Protein AF-A0A2H0A0N5-F1 (afdb_monomer_lite)

Secondary structure (DSSP, 8-state):
-HHHHHHHTHHHHHHHHHHHHHHHHHHHTT------GGGGSPTT-HHHHHHHHHHHHHS-S---------SSTTGGGSHHHHHHHHHHHHHHTSGGGTTS-------HHHHHHHHHHHHTTT-GGG-S--S-HHHHHHHHHTT----TT---

Sequence (152 aa):
MFTKGAIVHYKKIVFFSVIFMILAFAGLLQLKVDTAYVSYFKKGSDVRQSVNIIGEKFGGGWGFDIILDSGHPDGVKSPEFLKFIESFRGWLTAPENADLKIGRTDAFSNIIKTMHMAMNNDDCKCYAIPDSPTDIVDYLEIYGGEDADSDG

pLDDT: mean 86.1, std 12.37, range [51.0, 97.19]

Structure (mmCIF, N/CA/C/O backbone):
data_AF-A0A2H0A0N5-F1
#
_entry.id   AF-A0A2H0A0N5-F1
#
loop_
_atom_site.group_PDB
_atom_site.id
_atom_site.type_symbol
_atom_site.label_atom_id
_atom_site.label_alt_id
_atom_site.label_comp_id
_atom_site.label_asym_id
_atom_site.label_entity_id
_atom_site.label_seq_id
_atom_site.pdbx_PDB_ins_code
_atom_site.Cartn_x
_atom_site.Cartn_y
_atom_site.Cartn_z
_atom_site.occupancy
_atom_site.B_iso_or_equiv
_atom_site.auth_seq_id
_atom_site.auth_comp_id
_atom_site.auth_asym_id
_atom_site.auth_atom_id
_atom_site.pdbx_PDB_model_num
ATOM 1 N N . MET A 1 1 ? -45.566 -15.541 51.375 1.00 51.00 1 MET A N 1
ATOM 2 C CA . MET A 1 1 ? -45.724 -14.175 51.934 1.00 51.00 1 MET A CA 1
ATOM 3 C C . MET A 1 1 ? -45.519 -13.076 50.880 1.00 51.00 1 MET A C 1
ATOM 5 O O . MET A 1 1 ? -46.281 -12.121 50.890 1.00 51.00 1 MET A O 1
ATOM 9 N N . PHE A 1 2 ? -44.608 -13.238 49.907 1.00 55.03 2 PHE A N 1
ATOM 10 C CA . PHE A 1 2 ? -44.393 -12.288 48.793 1.00 55.03 2 PHE A CA 1
ATOM 11 C C . PHE A 1 2 ? -45.576 -12.115 47.815 1.00 55.03 2 PHE A C 1
ATOM 13 O O . PHE A 1 2 ? -45.740 -11.056 47.218 1.00 55.03 2 PHE A O 1
ATOM 20 N N . THR A 1 3 ? -46.446 -13.118 47.684 1.00 57.00 3 THR A N 1
ATOM 21 C CA . THR A 1 3 ? -47.551 -13.123 46.709 1.00 57.00 3 THR A CA 1
ATOM 22 C C . THR A 1 3 ? -48.707 -12.179 47.054 1.00 57.00 3 THR A C 1
ATOM 24 O O . THR A 1 3 ? -49.320 -11.622 46.149 1.00 57.00 3 THR A O 1
ATOM 27 N N . LYS A 1 4 ? -48.990 -11.925 48.342 1.00 54.50 4 LYS A N 1
ATOM 28 C CA . LYS A 1 4 ? -50.080 -11.012 48.748 1.00 54.50 4 LYS A CA 1
ATOM 29 C C . LYS A 1 4 ? -49.726 -9.527 48.562 1.00 54.50 4 LYS A C 1
ATOM 31 O O . LYS A 1 4 ? -50.613 -8.739 48.256 1.00 54.50 4 LYS A O 1
ATOM 36 N N . GLY A 1 5 ? -48.448 -9.149 48.680 1.00 57.53 5 GLY A N 1
ATOM 37 C CA . GLY A 1 5 ? -47.988 -7.769 48.451 1.00 57.53 5 GLY A CA 1
ATOM 38 C C . GLY A 1 5 ? -47.992 -7.356 46.974 1.00 57.53 5 GLY A C 1
ATOM 39 O O . GLY A 1 5 ? -48.244 -6.195 46.655 1.00 57.53 5 GLY A O 1
ATOM 40 N N . ALA A 1 6 ? -47.796 -8.316 46.065 1.00 53.41 6 ALA A N 1
ATOM 41 C CA . ALA A 1 6 ? -47.783 -8.066 44.625 1.00 53.41 6 ALA A CA 1
ATOM 42 C C . ALA A 1 6 ? -49.161 -7.664 44.059 1.00 53.41 6 ALA A C 1
ATOM 44 O O . ALA A 1 6 ? -49.244 -6.872 43.123 1.00 53.41 6 ALA A O 1
ATOM 45 N N . ILE A 1 7 ? -50.247 -8.159 44.659 1.00 60.50 7 ILE A N 1
ATOM 46 C CA . ILE A 1 7 ? -51.620 -7.939 44.177 1.00 60.50 7 ILE A CA 1
ATOM 47 C C . ILE A 1 7 ? -52.143 -6.541 44.559 1.00 60.50 7 ILE A C 1
ATOM 49 O O . ILE A 1 7 ? -52.916 -5.950 43.811 1.00 60.50 7 ILE A O 1
ATOM 53 N N . VAL A 1 8 ? -51.678 -5.953 45.669 1.00 62.91 8 VAL A N 1
ATOM 54 C CA . VAL A 1 8 ? -52.130 -4.621 46.135 1.00 62.91 8 VAL A CA 1
ATOM 55 C C . VAL A 1 8 ? -51.491 -3.474 45.335 1.00 62.91 8 VAL A C 1
ATOM 57 O O . VAL A 1 8 ? -52.097 -2.419 45.146 1.00 62.91 8 VAL A O 1
ATOM 60 N N . HIS A 1 9 ? -50.279 -3.673 44.811 1.00 69.88 9 HIS A N 1
ATOM 61 C CA . HIS A 1 9 ? -49.532 -2.662 44.052 1.00 69.88 9 HIS A CA 1
ATOM 62 C C . HIS A 1 9 ? -49.175 -3.108 42.628 1.00 69.88 9 HIS A C 1
ATOM 64 O O . HIS A 1 9 ? -48.190 -2.633 42.062 1.00 69.88 9 HIS A O 1
ATOM 70 N N 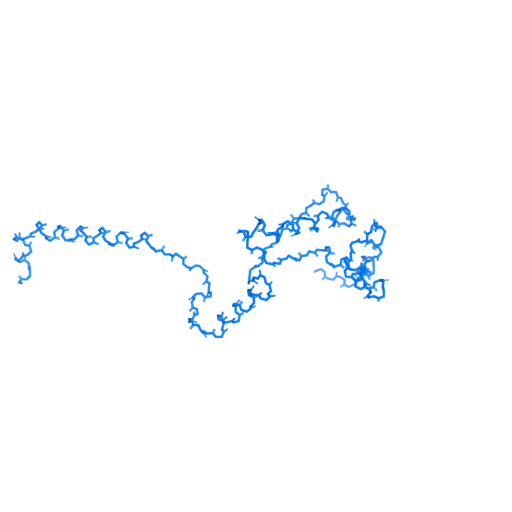. TYR A 1 10 ? -50.000 -3.967 42.020 1.00 78.62 10 TYR A N 1
ATOM 71 C CA . TYR A 1 10 ? -49.756 -4.530 40.687 1.00 78.62 10 TYR A CA 1
ATOM 72 C C . TYR A 1 10 ? -49.453 -3.458 39.624 1.00 78.62 10 TYR A C 1
ATOM 74 O O . TYR A 1 10 ? -48.537 -3.634 38.830 1.00 78.62 10 TYR A O 1
ATOM 82 N N . LYS A 1 11 ? -50.129 -2.297 39.659 1.00 81.88 11 LYS A N 1
ATOM 83 C CA . LYS A 1 11 ? -49.857 -1.173 38.741 1.00 81.88 11 LYS A CA 1
ATOM 84 C C . LYS A 1 11 ? -48.439 -0.612 38.881 1.00 81.88 11 LYS A C 1
ATOM 86 O O . LYS A 1 11 ? -47.811 -0.313 37.873 1.00 81.88 11 LYS A O 1
ATOM 91 N N . LYS A 1 12 ? -47.925 -0.482 40.113 1.00 85.75 12 LYS A N 1
ATOM 92 C CA . LYS A 1 12 ? -46.551 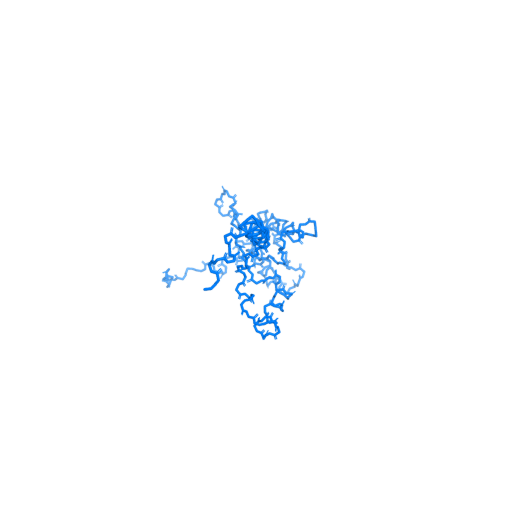-0.008 40.362 1.00 85.75 12 LYS A CA 1
ATOM 93 C C . LYS A 1 12 ? -45.535 -1.043 39.889 1.00 85.75 12 LYS A C 1
ATOM 95 O O . LYS A 1 12 ? -44.558 -0.674 39.256 1.00 85.75 12 LYS A O 1
ATOM 100 N N . ILE A 1 13 ? -45.791 -2.326 40.150 1.00 87.25 13 ILE A N 1
ATOM 101 C CA . ILE A 1 13 ? -44.912 -3.421 39.718 1.00 87.25 13 ILE A CA 1
ATOM 102 C C . ILE A 1 13 ? -44.838 -3.468 38.191 1.00 87.25 13 ILE A C 1
ATOM 104 O O . ILE A 1 13 ? -43.742 -3.425 37.646 1.00 87.25 13 ILE A O 1
ATOM 108 N N . VAL A 1 14 ? -45.984 -3.452 37.503 1.00 89.81 14 VAL A N 1
ATOM 109 C CA . VAL A 1 14 ? -46.037 -3.416 36.033 1.00 89.81 14 VAL A CA 1
ATOM 110 C C . VAL A 1 14 ? -45.326 -2.177 35.487 1.00 89.81 14 VAL A C 1
ATOM 112 O O . VAL A 1 14 ? -44.529 -2.300 34.565 1.00 89.81 14 VAL A O 1
ATOM 115 N N . PHE A 1 15 ? -45.541 -1.000 36.081 1.00 91.94 15 PHE A N 1
ATOM 116 C CA . PHE A 1 15 ? -44.863 0.232 35.671 1.00 91.94 15 PHE A CA 1
ATOM 117 C C . PHE A 1 15 ? -43.334 0.129 35.778 1.00 91.94 15 PHE A C 1
ATOM 119 O O . PHE A 1 15 ? -42.632 0.416 34.810 1.00 91.94 15 PHE A O 1
ATOM 126 N N . PHE A 1 16 ? -42.807 -0.344 36.912 1.00 93.50 16 PHE A N 1
ATOM 127 C CA . PHE A 1 16 ? -41.364 -0.538 37.083 1.00 93.50 16 PHE A CA 1
ATOM 128 C C . PHE A 1 16 ? -40.805 -1.634 36.170 1.00 93.50 16 PHE A C 1
ATOM 130 O O . PHE A 1 16 ? -39.705 -1.473 35.649 1.00 93.50 16 PHE A O 1
ATOM 137 N N . SER A 1 17 ? -41.548 -2.715 35.922 1.00 92.19 17 SER A N 1
ATOM 138 C CA . SER A 1 17 ? -41.137 -3.754 34.970 1.00 92.19 17 SER A CA 1
ATOM 139 C C . SER A 1 17 ? -41.074 -3.231 33.536 1.00 92.19 17 SER A C 1
ATOM 141 O O . SER A 1 17 ? -40.123 -3.544 32.828 1.00 92.19 17 SER A O 1
ATOM 143 N N . VAL A 1 18 ? -42.033 -2.400 33.116 1.00 94.50 18 VAL A N 1
ATOM 144 C CA . VAL A 1 18 ? -42.015 -1.759 31.791 1.00 94.50 18 VAL A CA 1
ATOM 145 C C . VAL A 1 18 ? -40.839 -0.790 31.676 1.00 94.50 18 VAL A C 1
ATOM 147 O O . VAL A 1 18 ? -40.117 -0.838 30.685 1.00 94.50 18 VAL A O 1
ATOM 150 N N . ILE A 1 19 ? -40.577 0.028 32.701 1.00 95.50 19 ILE A N 1
ATOM 151 C CA . ILE A 1 19 ? -39.395 0.907 32.733 1.00 95.50 19 ILE A CA 1
ATOM 152 C C . ILE A 1 19 ? -38.105 0.095 32.625 1.00 95.50 19 ILE A C 1
ATOM 154 O O . ILE A 1 19 ? -37.232 0.430 31.828 1.00 95.50 19 ILE A O 1
ATOM 158 N N . PHE A 1 20 ? -37.986 -0.983 33.399 1.00 95.62 20 PHE A N 1
ATOM 159 C CA . PHE A 1 20 ? -36.820 -1.859 33.351 1.00 95.62 20 PHE A CA 1
ATOM 160 C C . PHE A 1 20 ? -36.642 -2.487 31.964 1.00 95.62 20 PHE A C 1
ATOM 162 O O . PHE A 1 20 ? -35.529 -2.538 31.449 1.00 95.62 20 PHE A O 1
ATOM 169 N N . MET A 1 21 ? -37.738 -2.902 31.326 1.00 95.31 21 MET A N 1
ATOM 170 C CA . MET A 1 21 ? -37.719 -3.467 29.979 1.00 95.31 21 MET A CA 1
ATOM 171 C C . MET A 1 21 ? -37.282 -2.435 28.931 1.00 95.31 21 MET A C 1
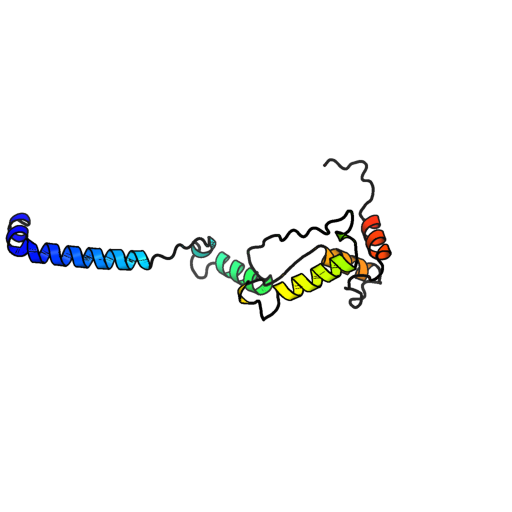ATOM 173 O O . MET A 1 21 ? -36.472 -2.765 28.072 1.00 95.31 21 MET A O 1
ATOM 177 N N . ILE A 1 22 ? -37.738 -1.182 29.038 1.00 95.50 22 ILE A N 1
ATOM 178 C CA . ILE A 1 22 ? -37.299 -0.075 28.169 1.00 95.50 22 ILE A CA 1
ATOM 179 C C . ILE A 1 22 ? -35.805 0.208 28.363 1.00 95.50 22 ILE A C 1
ATOM 181 O O . ILE A 1 22 ? -35.082 0.360 27.381 1.00 95.50 22 ILE A O 1
ATOM 185 N N . LEU A 1 23 ? -35.321 0.237 29.609 1.00 95.12 23 LEU A N 1
ATOM 186 C CA . LEU A 1 23 ? -33.898 0.425 29.910 1.00 95.12 23 LEU A CA 1
ATOM 187 C C . LEU A 1 23 ? -33.040 -0.719 29.358 1.00 95.12 23 LEU A C 1
ATOM 189 O O . LEU A 1 23 ? -31.990 -0.467 28.769 1.00 95.12 23 LEU A O 1
ATOM 193 N N . ALA A 1 24 ? -33.498 -1.964 29.492 1.00 93.62 24 ALA A N 1
ATOM 194 C CA . ALA A 1 24 ? -32.829 -3.120 28.905 1.00 93.62 24 ALA A CA 1
ATOM 195 C C . ALA A 1 24 ? -32.785 -3.022 27.371 1.00 93.62 24 ALA A C 1
ATOM 197 O O . ALA A 1 24 ? -31.732 -3.239 26.775 1.00 93.62 24 ALA A O 1
ATOM 198 N N . PHE A 1 25 ? -33.891 -2.621 26.734 1.00 95.12 25 PHE A N 1
ATOM 199 C CA . PHE A 1 25 ? -33.950 -2.406 25.285 1.00 95.12 25 PHE A CA 1
ATOM 200 C C . PHE A 1 25 ? -33.008 -1.290 24.820 1.00 95.12 25 PHE A C 1
ATOM 202 O O . PHE A 1 25 ? -32.303 -1.450 23.828 1.00 95.12 25 PHE A O 1
ATOM 209 N N . ALA A 1 26 ? -32.937 -0.183 25.562 1.00 93.06 26 ALA A N 1
ATOM 210 C CA . ALA A 1 26 ? -31.986 0.890 25.289 1.00 93.06 26 ALA A CA 1
ATOM 211 C C . ALA A 1 26 ? -30.528 0.410 25.415 1.00 93.06 26 ALA A C 1
ATOM 213 O O . ALA A 1 26 ? -29.680 0.820 24.626 1.00 93.06 26 ALA A O 1
ATOM 214 N N . GLY A 1 27 ? -30.242 -0.495 26.357 1.00 91.12 27 GLY A N 1
ATOM 215 C CA . GLY A 1 27 ? -28.936 -1.143 26.485 1.00 91.12 27 GLY A CA 1
ATOM 216 C C . GLY A 1 27 ? -28.589 -2.042 25.295 1.00 91.12 27 GLY A C 1
ATOM 217 O O . GLY A 1 27 ? -27.451 -2.027 24.832 1.00 91.12 27 GLY A O 1
ATOM 218 N N . LEU A 1 28 ? -29.569 -2.765 24.741 1.00 91.12 28 LEU A N 1
ATOM 219 C CA . LEU A 1 28 ? -29.370 -3.587 23.538 1.00 91.12 28 LEU A CA 1
ATOM 220 C C . LEU A 1 28 ? -28.976 -2.745 22.318 1.00 91.12 28 LEU A C 1
ATOM 222 O O . LEU A 1 28 ? -28.149 -3.182 21.524 1.00 91.12 28 LEU A O 1
ATOM 226 N N . LEU A 1 29 ? -29.498 -1.521 22.196 1.00 87.44 29 LEU A N 1
ATOM 227 C CA . LEU A 1 29 ? -29.116 -0.599 21.117 1.00 87.44 29 LEU A CA 1
ATOM 228 C C . LEU A 1 29 ? -27.660 -0.112 21.220 1.00 87.44 29 LEU A C 1
ATOM 230 O O . LEU A 1 29 ? -27.118 0.396 20.243 1.00 87.44 29 LEU A O 1
ATOM 234 N N . GLN A 1 30 ? -27.015 -0.261 22.381 1.00 86.38 30 GLN A N 1
ATOM 235 C CA . GLN A 1 30 ? -25.603 0.088 22.584 1.00 86.38 30 GLN A CA 1
ATOM 236 C C . GLN A 1 30 ? -24.656 -1.102 22.392 1.00 86.38 30 GLN A C 1
ATOM 238 O O . GLN A 1 30 ? -23.441 -0.953 22.560 1.00 86.38 30 GLN A O 1
ATOM 243 N N . LEU A 1 31 ? -25.184 -2.281 22.054 1.00 82.44 31 LEU A N 1
ATOM 244 C CA . LEU A 1 31 ? -24.377 -3.471 21.842 1.00 82.44 31 LEU A CA 1
ATOM 245 C C . LEU A 1 31 ? -23.476 -3.274 20.614 1.00 82.44 31 LEU A C 1
ATOM 247 O O . LEU A 1 31 ? -23.941 -3.220 19.477 1.00 82.44 31 LEU A O 1
ATOM 251 N N . LYS A 1 32 ? -22.166 -3.170 20.845 1.00 75.25 32 LYS A N 1
ATOM 252 C CA . LYS A 1 32 ? -21.157 -3.167 19.783 1.00 75.25 32 LYS A CA 1
ATOM 253 C C . LYS A 1 32 ? -20.698 -4.598 19.549 1.00 75.25 32 LYS A C 1
ATOM 255 O O . LYS A 1 32 ? -20.127 -5.211 20.447 1.00 75.25 32 LYS A O 1
ATOM 260 N N . VAL A 1 33 ? -20.954 -5.120 18.354 1.00 72.62 33 VAL A N 1
ATOM 261 C CA . VAL A 1 33 ? -20.401 -6.408 17.929 1.00 72.62 33 VAL A CA 1
ATOM 262 C C . VAL A 1 33 ? -18.914 -6.198 17.661 1.00 72.62 33 VAL A C 1
ATOM 264 O O . VAL A 1 33 ? -18.546 -5.467 16.745 1.00 72.62 33 VAL A O 1
ATOM 267 N N . ASP A 1 34 ? -18.067 -6.793 18.494 1.00 64.88 34 ASP A N 1
ATOM 268 C CA . ASP A 1 34 ? -16.619 -6.764 18.312 1.00 64.88 34 ASP A CA 1
ATOM 269 C C . ASP A 1 34 ? -16.197 -8.040 17.572 1.00 64.88 34 ASP A C 1
ATOM 271 O O . ASP A 1 34 ? -16.213 -9.134 18.131 1.00 64.88 34 ASP A O 1
ATOM 275 N N . THR A 1 35 ? -15.894 -7.910 16.281 1.00 66.62 35 THR A N 1
ATOM 276 C CA . THR A 1 35 ? -15.404 -9.009 15.432 1.00 66.62 35 THR A CA 1
ATOM 277 C C . THR A 1 35 ? -13.879 -9.062 15.372 1.00 66.62 35 THR A C 1
ATOM 279 O O . THR A 1 35 ? -13.313 -9.951 14.734 1.00 66.62 35 THR A O 1
ATOM 282 N N . ALA A 1 36 ? -13.183 -8.127 16.023 1.00 68.31 36 ALA A N 1
ATOM 283 C CA . ALA A 1 36 ? -11.736 -8.072 15.968 1.00 68.31 36 ALA A CA 1
ATOM 284 C C . ALA A 1 36 ? -11.153 -9.089 16.952 1.00 68.31 36 ALA A C 1
ATOM 286 O O . ALA A 1 36 ? -11.136 -8.843 18.148 1.00 68.31 36 ALA A O 1
ATOM 287 N N . TYR A 1 37 ? -10.586 -10.198 16.471 1.00 69.88 37 TYR A N 1
ATOM 288 C CA . TYR A 1 37 ? -9.946 -11.221 17.321 1.00 69.88 37 TYR A CA 1
ATOM 289 C C . TYR A 1 37 ? -8.925 -10.661 18.331 1.00 69.88 37 TYR A C 1
ATOM 291 O O . TYR A 1 37 ? -8.715 -11.223 19.404 1.00 69.88 37 TYR A O 1
ATOM 299 N N . VAL A 1 38 ? -8.318 -9.516 18.011 1.00 73.56 38 VAL A N 1
ATOM 300 C CA . VAL A 1 38 ? -7.380 -8.776 18.868 1.00 73.56 38 VAL A CA 1
ATOM 301 C C . VAL A 1 38 ? -8.040 -8.286 20.168 1.00 73.56 38 VAL A C 1
ATOM 303 O O . VAL A 1 38 ? -7.362 -8.138 21.187 1.00 73.56 38 VAL A O 1
ATOM 306 N N . SER A 1 39 ? -9.355 -8.044 20.174 1.00 74.94 39 SER A N 1
ATOM 307 C CA . SER A 1 39 ? -10.109 -7.577 21.344 1.00 74.94 39 SER A CA 1
ATOM 308 C C . SER A 1 39 ? -10.274 -8.650 22.424 1.00 74.94 39 SER A C 1
ATOM 310 O O . SER A 1 39 ? -10.410 -8.298 23.599 1.00 74.94 39 SER A O 1
ATOM 312 N N . TYR A 1 40 ? -10.152 -9.934 22.068 1.00 79.81 40 TYR A N 1
ATOM 313 C CA . TYR A 1 40 ? -10.135 -11.047 23.023 1.00 79.81 40 TYR A CA 1
ATOM 314 C C . TYR A 1 40 ? -8.866 -11.079 23.881 1.00 79.81 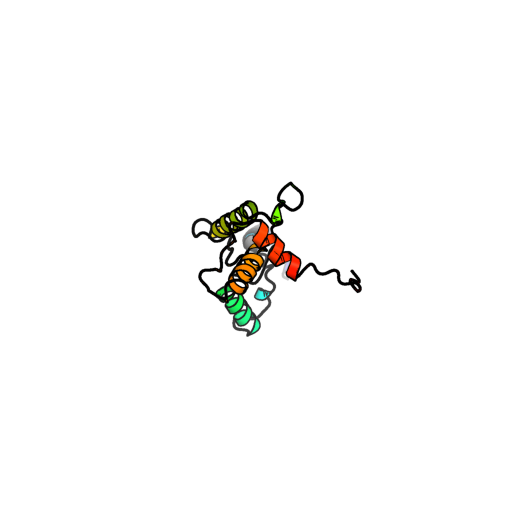40 TYR A C 1
ATOM 316 O O . TYR A 1 40 ? -8.867 -11.644 24.978 1.00 79.81 40 TYR A O 1
ATOM 324 N N . PHE A 1 41 ? -7.785 -10.441 23.428 1.00 83.38 41 PHE A N 1
ATOM 325 C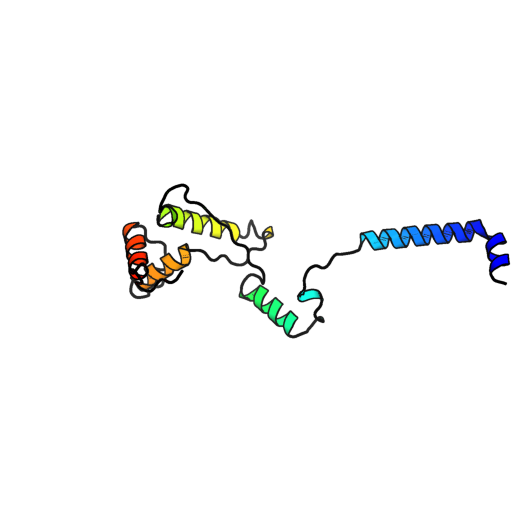 CA . PHE A 1 41 ? -6.554 -10.339 24.200 1.00 83.38 41 PHE A CA 1
ATOM 326 C C . PHE A 1 41 ? -6.619 -9.175 25.196 1.00 83.38 41 PHE A C 1
ATOM 328 O O . PHE A 1 41 ? -7.052 -8.057 24.882 1.00 83.38 41 PHE A O 1
ATOM 335 N N . LYS A 1 42 ? -6.132 -9.422 26.424 1.00 84.19 42 LYS A N 1
ATOM 336 C CA . LYS A 1 42 ? -6.061 -8.398 27.478 1.00 84.19 42 LYS A CA 1
ATOM 337 C C . LYS A 1 42 ? -5.353 -7.147 26.957 1.00 84.19 42 LYS A C 1
ATOM 339 O O . LYS A 1 42 ? -4.325 -7.228 26.274 1.00 84.19 42 LYS A O 1
ATOM 344 N N . LYS A 1 43 ? -5.891 -5.977 27.318 1.00 80.25 43 LYS A N 1
ATOM 345 C CA . LYS A 1 43 ? -5.218 -4.690 27.097 1.00 80.25 43 LYS A CA 1
ATOM 346 C C . LYS A 1 43 ? -3.810 -4.763 27.707 1.00 80.25 43 LYS A C 1
ATOM 348 O O . LYS A 1 43 ? -3.679 -5.158 28.860 1.00 80.25 43 LYS A O 1
ATOM 353 N N . GLY A 1 44 ? -2.786 -4.424 26.921 1.00 83.75 44 GLY A N 1
ATOM 354 C CA . GLY A 1 44 ? -1.379 -4.452 27.339 1.00 83.75 44 GLY A CA 1
ATOM 355 C C . GLY A 1 44 ? -0.630 -5.772 27.119 1.00 83.75 44 GLY A C 1
ATOM 356 O O . GLY A 1 44 ? 0.570 -5.793 27.354 1.00 83.75 44 GLY A O 1
ATOM 357 N N . SER A 1 45 ? -1.290 -6.838 26.652 1.00 88.94 45 SER A N 1
ATOM 358 C CA . SER A 1 45 ? -0.604 -8.087 26.283 1.00 88.94 45 SER A CA 1
ATOM 359 C C . SER A 1 45 ? 0.376 -7.898 25.122 1.00 88.94 45 SER A C 1
ATOM 361 O O . SER A 1 45 ? 0.135 -7.067 24.241 1.00 88.94 45 SER A O 1
ATOM 363 N N . ASP A 1 46 ? 1.424 -8.724 25.090 1.00 88.94 46 ASP A N 1
ATOM 364 C CA . ASP A 1 46 ? 2.441 -8.712 24.030 1.00 88.94 46 ASP A CA 1
ATOM 365 C C . ASP A 1 46 ? 1.805 -8.849 22.645 1.00 88.94 46 ASP A C 1
ATOM 367 O O . ASP A 1 46 ? 2.102 -8.067 21.752 1.00 88.94 46 ASP A O 1
ATOM 371 N N . VAL A 1 47 ? 0.818 -9.742 22.502 1.00 85.75 47 VAL A N 1
ATOM 372 C CA . VAL A 1 47 ? 0.055 -9.931 21.256 1.00 85.75 47 VAL A CA 1
ATOM 373 C C . VAL A 1 47 ? -0.557 -8.615 20.765 1.00 85.75 47 VAL A C 1
ATOM 375 O O . VAL A 1 47 ? -0.450 -8.275 19.589 1.00 85.75 47 VAL A O 1
ATOM 378 N N . ARG A 1 48 ? -1.174 -7.834 21.658 1.00 84.06 48 ARG A N 1
ATOM 379 C CA . ARG A 1 48 ? -1.822 -6.571 21.285 1.00 84.06 48 ARG A CA 1
ATOM 380 C C . ARG A 1 48 ? -0.809 -5.468 20.976 1.00 84.06 48 ARG A C 1
ATOM 382 O O . ARG A 1 48 ? -1.068 -4.650 20.100 1.00 84.06 48 ARG A O 1
ATOM 389 N N . GLN A 1 49 ? 0.337 -5.455 21.658 1.00 87.44 49 GLN A N 1
ATOM 390 C CA . GLN A 1 49 ? 1.432 -4.540 21.326 1.00 87.44 49 GLN A CA 1
ATOM 391 C C . GLN A 1 49 ? 2.037 -4.876 19.961 1.00 87.44 49 GLN A C 1
ATOM 393 O O . GLN A 1 49 ? 2.194 -3.978 19.139 1.00 87.44 49 GLN A O 1
ATOM 398 N N . SER A 1 50 ? 2.299 -6.155 19.678 1.00 86.62 50 SER A N 1
ATOM 399 C CA . SER A 1 50 ? 2.808 -6.606 18.380 1.00 86.62 50 SER A CA 1
ATOM 400 C C . SER A 1 50 ? 1.859 -6.243 17.245 1.00 86.62 50 SER A C 1
ATOM 402 O O . SER A 1 50 ? 2.306 -5.705 16.240 1.00 86.62 50 SER A O 1
ATOM 404 N N . VAL A 1 51 ? 0.551 -6.457 17.414 1.00 84.19 51 VAL A N 1
ATOM 405 C CA . VAL A 1 51 ? -0.449 -6.064 16.407 1.00 84.19 51 VAL A CA 1
ATOM 406 C C . VAL A 1 51 ? -0.449 -4.553 16.166 1.00 84.19 51 VAL A C 1
ATOM 408 O O . VAL A 1 51 ? -0.498 -4.129 15.014 1.00 84.19 51 VAL A O 1
ATOM 411 N N . ASN A 1 52 ? -0.354 -3.737 17.219 1.00 83.69 52 ASN A N 1
ATOM 412 C CA . ASN A 1 52 ? -0.269 -2.283 17.063 1.00 83.69 52 ASN A CA 1
ATOM 413 C C . ASN A 1 52 ? 1.008 -1.870 16.318 1.00 83.69 52 ASN A C 1
ATOM 415 O O . ASN A 1 52 ? 0.930 -1.082 15.382 1.00 83.69 52 ASN A O 1
ATOM 419 N N . ILE A 1 53 ? 2.160 -2.449 16.674 1.00 87.81 53 ILE A N 1
ATOM 420 C CA . ILE A 1 53 ? 3.439 -2.191 15.995 1.00 87.81 53 ILE A CA 1
ATOM 421 C C . ILE A 1 53 ? 3.362 -2.603 14.522 1.00 87.81 53 ILE A C 1
ATOM 423 O O . ILE A 1 53 ? 3.862 -1.881 13.663 1.00 87.81 53 ILE A O 1
ATOM 427 N N . ILE A 1 54 ? 2.731 -3.740 14.214 1.00 84.31 54 ILE A N 1
ATOM 428 C CA . ILE A 1 54 ? 2.518 -4.188 12.833 1.00 84.31 54 ILE A CA 1
ATOM 429 C C . ILE A 1 54 ? 1.650 -3.176 12.080 1.00 84.31 54 ILE A C 1
ATOM 431 O O . ILE A 1 54 ? 2.021 -2.746 10.991 1.00 84.31 54 ILE A O 1
ATOM 435 N N . GLY A 1 55 ? 0.544 -2.737 12.681 1.00 81.81 55 GLY A N 1
ATOM 436 C CA . GLY A 1 55 ? -0.321 -1.711 12.104 1.00 81.81 55 GLY A CA 1
ATOM 437 C C . GLY A 1 55 ? 0.415 -0.398 11.822 1.00 81.81 55 GLY A C 1
ATOM 438 O O . GLY A 1 55 ? 0.300 0.139 10.724 1.00 81.81 55 GLY A O 1
ATOM 439 N N . GLU A 1 56 ? 1.211 0.086 12.776 1.00 82.62 56 GLU A N 1
ATOM 440 C CA . GLU A 1 56 ? 1.965 1.341 12.660 1.00 82.62 56 GLU A CA 1
ATOM 441 C C . GLU A 1 56 ? 3.121 1.259 11.654 1.00 82.62 56 GLU A C 1
ATOM 443 O O . GLU A 1 56 ? 3.358 2.215 10.919 1.00 82.62 56 GLU A O 1
ATOM 448 N N . LYS A 1 57 ? 3.856 0.140 11.614 1.00 84.56 57 LYS A N 1
ATOM 449 C CA . LYS A 1 57 ? 5.071 0.012 10.790 1.00 84.56 57 LYS A CA 1
ATOM 450 C C . LYS A 1 57 ? 4.838 -0.567 9.400 1.00 84.56 57 LYS A C 1
ATOM 452 O O . LYS A 1 57 ? 5.627 -0.285 8.503 1.00 84.56 57 LYS A O 1
ATOM 457 N N . PHE A 1 58 ? 3.809 -1.390 9.223 1.00 81.31 58 PHE A N 1
ATOM 458 C CA . PHE A 1 58 ? 3.579 -2.137 7.982 1.00 81.31 58 PHE A CA 1
ATOM 459 C C . PHE A 1 58 ? 2.268 -1.757 7.280 1.00 81.31 58 PHE A C 1
ATOM 461 O O . PHE A 1 58 ? 1.961 -2.318 6.233 1.00 81.31 58 PHE A O 1
ATOM 468 N N . GLY A 1 59 ? 1.530 -0.767 7.799 1.00 75.62 59 GLY A N 1
ATOM 469 C CA . GLY A 1 59 ? 0.359 -0.195 7.126 1.00 75.62 59 GLY A CA 1
ATOM 470 C C . GLY A 1 59 ? -0.949 -0.955 7.355 1.00 75.62 59 GLY A C 1
ATOM 471 O O . GLY A 1 59 ? -1.938 -0.661 6.688 1.00 75.62 59 GLY A O 1
ATOM 472 N N . GLY A 1 60 ? -0.970 -1.906 8.294 1.00 75.94 60 GLY A N 1
ATOM 473 C CA . GLY A 1 60 ? -2.156 -2.677 8.664 1.00 75.94 60 GLY A CA 1
ATOM 474 C C . GLY A 1 60 ? -1.843 -4.140 8.977 1.00 75.94 60 GLY A C 1
ATOM 475 O O . GLY A 1 60 ? -0.772 -4.644 8.662 1.00 75.94 60 GLY A O 1
ATOM 476 N N . GLY A 1 61 ? -2.787 -4.825 9.629 1.00 73.00 61 GLY A N 1
ATOM 477 C CA . GLY A 1 61 ? -2.712 -6.271 9.898 1.00 73.00 61 GLY A CA 1
ATOM 478 C C . GLY A 1 61 ? -3.562 -7.130 8.955 1.00 73.00 61 GLY A C 1
ATOM 479 O O . GLY A 1 61 ? -3.561 -8.348 9.085 1.00 73.00 61 GLY A O 1
ATOM 480 N N . TRP A 1 62 ? -4.304 -6.499 8.042 1.00 74.88 62 TRP A N 1
ATOM 481 C CA . TRP A 1 62 ? -5.206 -7.148 7.095 1.00 74.88 62 TRP A CA 1
ATOM 482 C C . TRP A 1 62 ? -4.916 -6.617 5.695 1.00 74.88 62 TRP A C 1
ATOM 484 O O . TRP A 1 62 ? -4.854 -5.403 5.506 1.00 74.88 62 TRP A O 1
ATOM 494 N N . GLY A 1 63 ? -4.737 -7.528 4.742 1.00 80.06 63 GLY A N 1
ATOM 495 C CA . GLY A 1 63 ? -4.608 -7.221 3.322 1.00 80.06 63 GLY A CA 1
ATOM 496 C C . GLY A 1 63 ? -5.855 -7.658 2.562 1.00 80.06 63 GLY A C 1
ATOM 497 O O . GLY A 1 63 ? -6.588 -8.542 3.009 1.00 80.06 63 GLY A O 1
ATOM 498 N N . PHE A 1 64 ? -6.090 -7.032 1.418 1.00 86.38 64 PHE A N 1
ATOM 499 C CA . PHE A 1 64 ? -7.058 -7.486 0.430 1.00 86.38 64 PHE A CA 1
ATOM 500 C C . PHE A 1 64 ? -6.444 -7.320 -0.955 1.00 86.38 64 PHE A C 1
ATOM 502 O O . PHE A 1 64 ? -5.646 -6.408 -1.178 1.00 86.38 64 PHE A O 1
ATOM 509 N N . ASP A 1 65 ? -6.840 -8.191 -1.873 1.00 91.44 65 ASP A N 1
ATOM 510 C CA . ASP A 1 65 ? -6.309 -8.196 -3.227 1.00 91.44 65 ASP A CA 1
ATOM 511 C C . ASP A 1 65 ? -7.259 -7.460 -4.171 1.00 91.44 65 ASP A C 1
ATOM 513 O O . ASP A 1 65 ? -8.474 -7.674 -4.159 1.00 91.44 65 ASP A O 1
ATOM 517 N N . ILE A 1 66 ? -6.695 -6.589 -5.007 1.00 92.81 66 ILE A N 1
ATOM 518 C CA . ILE A 1 66 ? -7.405 -5.953 -6.117 1.00 92.81 66 ILE A CA 1
ATOM 519 C C . ILE A 1 66 ? -6.870 -6.571 -7.405 1.00 92.81 66 ILE A C 1
ATOM 521 O O . ILE A 1 66 ? -5.694 -6.416 -7.730 1.00 92.81 66 ILE A O 1
ATOM 525 N N . ILE A 1 67 ? -7.742 -7.254 -8.145 1.00 94.25 67 ILE A N 1
ATOM 526 C CA . ILE A 1 67 ? -7.402 -7.856 -9.435 1.00 94.25 67 ILE A CA 1
ATOM 527 C C . ILE A 1 67 ? -7.772 -6.865 -10.537 1.00 94.25 67 ILE A C 1
ATOM 529 O O . ILE A 1 67 ? -8.919 -6.428 -10.628 1.00 94.25 67 ILE A O 1
ATOM 533 N N . LEU A 1 68 ? -6.791 -6.511 -11.365 1.00 94.12 68 LEU A N 1
ATOM 534 C CA . LEU A 1 68 ? -6.946 -5.589 -12.486 1.00 94.12 68 LEU A CA 1
ATOM 535 C C . LEU A 1 68 ? -6.603 -6.325 -13.781 1.00 94.12 68 LEU A C 1
ATOM 537 O O . LEU A 1 68 ? -5.524 -6.901 -13.897 1.00 94.12 68 LEU A O 1
ATOM 541 N N . ASP A 1 69 ? -7.531 -6.303 -14.735 1.00 93.62 69 ASP A N 1
ATOM 542 C CA . ASP A 1 69 ? -7.391 -6.938 -16.046 1.00 93.62 69 ASP A CA 1
ATOM 543 C C . ASP A 1 69 ? -6.986 -5.889 -17.092 1.00 93.62 69 ASP A C 1
ATOM 545 O O . ASP A 1 69 ? -7.611 -4.831 -17.191 1.00 93.62 69 ASP A O 1
ATOM 549 N N . SER A 1 70 ? -5.939 -6.174 -17.872 1.00 93.69 70 SER A N 1
ATOM 550 C CA . SER A 1 70 ? -5.522 -5.326 -18.995 1.00 93.69 70 SER A CA 1
ATOM 551 C C . SER A 1 70 ? -6.478 -5.391 -20.189 1.00 93.69 70 SER A C 1
ATOM 553 O O . SER A 1 70 ? -6.390 -4.557 -21.085 1.00 93.69 70 SER A O 1
ATOM 555 N N . GLY A 1 71 ? -7.379 -6.375 -20.243 1.00 93.81 71 GLY A N 1
ATOM 556 C CA . GLY A 1 71 ? -8.386 -6.532 -21.297 1.00 93.81 71 GLY A CA 1
ATOM 557 C C . GLY A 1 71 ? -7.847 -7.089 -22.619 1.00 93.81 71 GLY A C 1
ATOM 558 O O . GLY A 1 71 ? -8.614 -7.320 -23.552 1.00 93.81 71 GLY A O 1
ATOM 559 N N . HIS A 1 72 ? -6.540 -7.331 -22.713 1.00 92.12 72 HIS A N 1
ATOM 560 C CA . HIS A 1 72 ? -5.890 -7.977 -23.847 1.00 92.12 72 HIS A CA 1
ATOM 561 C C . HIS A 1 72 ? -4.708 -8.850 -23.392 1.00 92.12 72 HIS A C 1
ATOM 563 O O . HIS A 1 72 ? -4.123 -8.574 -22.335 1.00 92.12 72 HIS A O 1
ATOM 569 N N . PRO A 1 73 ? -4.334 -9.879 -24.184 1.00 90.94 73 PRO A N 1
ATOM 570 C CA . PRO A 1 73 ? -3.186 -10.736 -23.897 1.00 90.94 73 PRO A CA 1
ATOM 571 C C . PRO A 1 73 ? -1.915 -9.924 -23.646 1.00 90.94 73 PRO A C 1
ATOM 573 O O . PRO A 1 73 ? -1.686 -8.906 -24.304 1.00 90.94 73 PRO A O 1
ATOM 576 N N . ASP A 1 74 ? -1.130 -10.360 -22.659 1.00 88.50 74 ASP A N 1
ATOM 577 C CA . ASP A 1 74 ? 0.146 -9.759 -22.242 1.00 88.50 74 ASP A CA 1
ATOM 578 C C . ASP A 1 74 ? 0.104 -8.265 -21.871 1.00 88.50 74 ASP A C 1
ATOM 580 O O . ASP A 1 74 ? 1.145 -7.655 -21.624 1.00 88.50 74 ASP A O 1
ATOM 584 N N . GLY A 1 75 ? -1.080 -7.657 -21.747 1.00 91.56 75 GLY A N 1
ATOM 585 C CA . GLY A 1 75 ? -1.201 -6.221 -21.491 1.00 91.56 75 GLY A CA 1
ATOM 586 C C . GLY A 1 75 ? -0.645 -5.767 -20.148 1.00 91.56 75 GLY A C 1
ATOM 587 O O . GLY A 1 75 ? -0.150 -4.644 -20.031 1.00 91.56 75 GLY A O 1
ATOM 588 N N . VAL A 1 76 ? -0.621 -6.670 -19.168 1.00 92.50 76 VAL A N 1
ATOM 589 C CA . VAL A 1 76 ? -0.010 -6.450 -17.850 1.00 92.50 76 VAL A CA 1
ATOM 590 C C . VAL A 1 76 ? 1.500 -6.187 -17.910 1.00 92.50 76 VAL A C 1
ATOM 592 O O . VAL A 1 76 ? 2.056 -5.629 -16.966 1.00 92.50 76 VAL A O 1
ATOM 595 N N . LYS A 1 77 ? 2.161 -6.561 -19.016 1.00 92.12 77 LYS A N 1
ATOM 596 C CA . LYS A 1 77 ? 3.598 -6.353 -19.263 1.00 92.12 77 LYS A CA 1
ATOM 597 C C . LYS A 1 77 ? 3.898 -5.009 -19.939 1.00 92.12 77 LYS A C 1
ATOM 599 O O . LYS A 1 77 ? 5.053 -4.701 -20.207 1.00 92.12 77 LYS A O 1
ATOM 604 N N . SER A 1 78 ? 2.881 -4.199 -20.241 1.00 94.88 78 SER A N 1
ATOM 605 C CA . SER A 1 78 ? 3.082 -2.908 -20.903 1.00 94.88 78 SER A CA 1
ATOM 606 C C . SER A 1 78 ? 3.506 -1.807 -19.914 1.00 94.88 78 SER A C 1
ATOM 608 O O . SER A 1 78 ? 2.968 -1.735 -18.803 1.00 94.88 78 SER A O 1
ATOM 610 N N . PRO A 1 79 ? 4.402 -0.880 -20.313 1.00 95.94 79 PRO A N 1
ATOM 611 C CA . PRO A 1 79 ? 4.729 0.291 -19.500 1.00 95.94 79 PRO A CA 1
ATOM 612 C C . PRO A 1 79 ? 3.495 1.123 -19.136 1.00 95.94 79 PRO A C 1
ATOM 614 O O . PRO A 1 79 ? 3.412 1.662 -18.036 1.00 95.94 79 PRO A O 1
ATOM 617 N N . GLU A 1 80 ? 2.526 1.222 -20.051 1.00 95.56 80 GLU A N 1
ATOM 618 C CA . GLU A 1 80 ? 1.279 1.963 -19.847 1.00 95.56 80 GLU A CA 1
ATOM 619 C C . GLU A 1 80 ? 0.448 1.368 -18.707 1.00 95.56 80 GLU A C 1
ATOM 621 O O . GLU A 1 80 ? 0.092 2.084 -17.768 1.00 95.56 80 GLU A O 1
ATOM 626 N N . PHE A 1 81 ? 0.208 0.054 -18.734 1.00 96.00 81 PHE A N 1
ATOM 627 C CA . PHE A 1 81 ? -0.549 -0.619 -17.683 1.00 96.00 81 PHE A CA 1
ATOM 628 C C . PHE A 1 81 ? 0.160 -0.513 -16.330 1.00 96.00 81 PHE A C 1
ATOM 630 O O . PHE A 1 81 ? -0.460 -0.166 -15.327 1.00 96.00 81 PHE A O 1
ATOM 637 N N . LEU A 1 82 ? 1.478 -0.720 -16.285 1.00 96.75 82 LEU A N 1
ATOM 638 C CA . LEU A 1 82 ? 2.241 -0.589 -15.042 1.00 96.75 82 LEU A CA 1
ATOM 639 C C . LEU A 1 82 ? 2.207 0.846 -14.487 1.00 96.75 82 LEU A C 1
ATOM 641 O O . LEU A 1 82 ? 2.088 1.031 -13.275 1.00 96.75 82 LEU A O 1
ATOM 645 N N . LYS A 1 83 ? 2.260 1.873 -15.346 1.00 96.44 83 LYS A N 1
ATOM 646 C CA . LYS A 1 83 ? 2.122 3.285 -14.937 1.00 96.44 83 LYS A CA 1
ATOM 647 C C . LYS A 1 83 ? 0.712 3.595 -14.430 1.00 96.44 83 LYS A C 1
ATOM 649 O O . LYS A 1 83 ? 0.559 4.367 -13.478 1.00 96.44 83 LYS A O 1
ATOM 654 N N . PHE A 1 84 ? -0.312 2.967 -15.008 1.00 96.31 84 PHE A N 1
ATOM 655 C CA . PHE A 1 84 ? -1.673 3.025 -14.478 1.00 96.31 84 PHE A CA 1
ATOM 656 C C . PHE A 1 84 ? -1.746 2.417 -13.071 1.00 96.31 84 PHE A C 1
ATOM 658 O O . PHE A 1 84 ? -2.285 3.060 -12.171 1.00 96.31 84 PHE A O 1
ATOM 665 N N . ILE A 1 85 ? -1.137 1.246 -12.845 1.00 96.81 85 ILE A N 1
ATOM 666 C CA . ILE A 1 85 ? -1.061 0.616 -11.516 1.00 96.81 85 ILE A CA 1
ATOM 667 C C . ILE A 1 85 ? -0.414 1.556 -10.494 1.00 96.81 85 ILE A C 1
ATOM 669 O O . ILE A 1 85 ? -0.955 1.730 -9.404 1.00 96.81 85 ILE A O 1
ATOM 673 N N . GLU A 1 86 ? 0.708 2.198 -10.827 1.00 96.44 86 GLU A N 1
ATOM 674 C CA . GLU A 1 86 ? 1.355 3.163 -9.924 1.00 96.44 86 GLU A CA 1
ATOM 675 C C . GLU A 1 86 ? 0.454 4.361 -9.612 1.00 96.44 86 GLU A C 1
ATOM 677 O O . GLU A 1 86 ? 0.353 4.773 -8.457 1.00 96.44 86 GLU A O 1
ATOM 682 N N . SER A 1 87 ? -0.249 4.883 -10.617 1.00 96.38 87 SER A N 1
ATOM 683 C CA . SER A 1 87 ? -1.175 6.006 -10.436 1.00 96.38 87 SER A CA 1
ATOM 684 C C . SER A 1 87 ? -2.360 5.621 -9.547 1.00 96.38 87 SER A C 1
ATOM 686 O O . SER A 1 87 ? -2.712 6.350 -8.620 1.00 96.38 87 SER A O 1
ATOM 688 N N . PHE A 1 88 ? -2.945 4.445 -9.784 1.00 96.56 88 PHE A N 1
ATOM 689 C CA . PHE A 1 88 ? -4.049 3.907 -8.993 1.00 96.56 88 PHE A CA 1
ATOM 690 C C . PHE A 1 88 ? -3.638 3.663 -7.539 1.00 96.56 88 PHE A C 1
ATOM 692 O O . PHE A 1 88 ? -4.354 4.031 -6.612 1.00 96.56 88 PHE A O 1
ATOM 699 N N . ARG A 1 89 ? -2.449 3.102 -7.320 1.00 95.31 89 ARG A N 1
ATOM 700 C CA . ARG A 1 89 ? -1.905 2.875 -5.976 1.00 95.31 89 ARG A CA 1
ATOM 701 C C . ARG A 1 89 ? -1.592 4.171 -5.250 1.00 95.31 89 ARG A C 1
ATOM 703 O O . ARG A 1 89 ? -1.919 4.288 -4.073 1.00 95.31 89 ARG A O 1
ATOM 710 N N . GLY A 1 90 ? -1.012 5.142 -5.956 1.00 95.25 90 GLY A N 1
ATOM 711 C CA . GLY A 1 90 ? -0.801 6.488 -5.436 1.00 95.25 90 GLY A CA 1
ATOM 712 C C . GLY A 1 90 ? -2.114 7.114 -4.974 1.00 95.25 90 GLY A C 1
ATOM 713 O O . GLY A 1 90 ? -2.178 7.621 -3.857 1.00 95.25 90 GLY A O 1
ATOM 714 N N . TRP A 1 91 ? -3.174 6.979 -5.779 1.00 96.31 91 TRP A N 1
ATOM 715 C CA . TRP A 1 91 ? -4.524 7.393 -5.404 1.00 96.31 91 TRP A CA 1
ATOM 716 C C . TRP A 1 91 ? -5.025 6.656 -4.153 1.00 96.31 91 TRP A C 1
ATOM 718 O O . TRP A 1 91 ? -5.436 7.320 -3.209 1.00 96.31 91 TRP A O 1
ATOM 728 N N . LEU A 1 92 ? -4.923 5.324 -4.069 1.00 94.81 92 LEU A N 1
ATOM 729 C CA . LEU A 1 92 ? -5.379 4.558 -2.892 1.00 94.81 92 LEU A CA 1
ATOM 730 C C . LEU A 1 92 ? -4.748 5.033 -1.573 1.00 94.81 92 LEU A C 1
ATOM 732 O O . LEU A 1 92 ? -5.407 5.009 -0.537 1.00 94.81 92 LEU A O 1
ATOM 736 N N . THR A 1 93 ? -3.483 5.455 -1.609 1.00 93.31 93 THR A N 1
ATOM 737 C CA . THR A 1 93 ? -2.741 5.928 -0.427 1.00 93.31 93 THR A CA 1
ATOM 738 C C . THR A 1 93 ? -2.747 7.448 -0.251 1.00 93.31 93 THR A C 1
ATOM 740 O O . THR A 1 93 ? -2.084 7.964 0.650 1.00 93.31 93 THR A O 1
ATOM 743 N N . ALA A 1 94 ? -3.443 8.182 -1.120 1.00 95.31 94 ALA A N 1
ATOM 744 C CA . ALA A 1 94 ? -3.450 9.637 -1.096 1.00 95.31 94 ALA A CA 1
ATOM 745 C C . ALA A 1 94 ? -4.133 10.171 0.182 1.00 95.31 94 ALA A C 1
ATOM 747 O O . ALA A 1 94 ? -5.098 9.561 0.657 1.00 95.31 94 ALA A O 1
ATOM 748 N N . PRO A 1 95 ? -3.682 11.310 0.745 1.00 94.06 95 PRO A N 1
ATOM 749 C CA . PRO A 1 95 ? -4.287 11.900 1.943 1.00 94.06 95 PRO A CA 1
ATOM 750 C C . PRO A 1 95 ? -5.797 12.147 1.819 1.00 94.06 95 PRO A C 1
ATOM 752 O O . PRO A 1 95 ? -6.522 12.044 2.808 1.00 94.06 95 PRO A O 1
ATOM 755 N N . GLU A 1 96 ? -6.275 12.439 0.609 1.00 96.06 96 GLU A N 1
ATOM 756 C CA . GLU A 1 96 ? -7.688 12.658 0.291 1.00 96.06 96 GLU A CA 1
ATOM 757 C C . GLU A 1 96 ? -8.540 11.392 0.474 1.00 96.06 96 GLU A C 1
ATOM 759 O O . GLU A 1 96 ? -9.736 11.507 0.724 1.00 96.06 96 GLU A O 1
ATOM 764 N N . ASN A 1 97 ? -7.922 10.208 0.413 1.00 94.81 97 ASN A N 1
ATOM 765 C CA . ASN A 1 97 ? -8.556 8.894 0.549 1.00 94.81 97 ASN A CA 1
ATOM 766 C C . ASN A 1 97 ? -8.226 8.216 1.897 1.00 94.81 97 ASN A C 1
ATOM 768 O O . ASN A 1 97 ? -8.285 6.992 2.041 1.00 94.81 97 ASN A O 1
ATOM 772 N N . ALA A 1 98 ? -7.851 8.993 2.921 1.00 90.31 98 ALA A N 1
ATOM 773 C CA . ALA A 1 98 ? -7.478 8.473 4.243 1.00 90.31 98 ALA A CA 1
ATOM 774 C C . ALA A 1 98 ? -8.629 7.768 5.002 1.00 90.31 98 ALA A C 1
ATOM 776 O O . ALA A 1 98 ? -8.414 7.119 6.041 1.00 90.31 98 ALA A O 1
ATOM 777 N N . ASP A 1 99 ? -9.863 7.902 4.525 1.00 93.75 99 ASP A N 1
ATOM 778 C CA . ASP A 1 99 ? -11.033 7.157 4.981 1.00 93.75 99 ASP A CA 1
ATOM 779 C C . ASP A 1 99 ? -10.997 5.684 4.544 1.00 93.75 99 ASP A C 1
ATOM 781 O O . ASP A 1 99 ? -11.493 4.842 5.294 1.00 93.75 99 ASP A O 1
ATOM 785 N N . LEU A 1 100 ? -10.314 5.353 3.439 1.00 90.25 100 LEU A N 1
ATOM 786 C CA . LEU A 1 100 ? -10.116 3.975 2.962 1.00 90.25 100 LEU A CA 1
ATOM 787 C C . LEU A 1 100 ? -9.200 3.138 3.868 1.00 90.25 100 LEU A C 1
ATOM 789 O O . LEU A 1 100 ? -9.201 1.913 3.779 1.00 90.25 100 LEU A O 1
ATOM 793 N N . LYS A 1 101 ? -8.418 3.780 4.750 1.00 88.38 101 LYS A N 1
ATOM 794 C CA . LYS A 1 101 ? -7.485 3.119 5.689 1.00 88.38 101 LYS A CA 1
ATOM 795 C C . LYS A 1 101 ? -6.440 2.214 5.019 1.00 88.38 101 LYS A C 1
ATOM 797 O O . LYS A 1 101 ? -6.004 1.234 5.618 1.00 88.38 101 LYS A O 1
ATOM 802 N N . ILE A 1 102 ? -5.991 2.570 3.817 1.00 89.25 102 ILE A N 1
ATOM 803 C CA . ILE A 1 102 ? -4.939 1.846 3.094 1.00 89.25 102 ILE A CA 1
ATOM 804 C C . ILE A 1 102 ? -3.582 2.452 3.462 1.00 89.25 102 ILE A C 1
ATOM 806 O O . ILE A 1 102 ? -3.239 3.543 3.015 1.00 89.25 102 ILE A O 1
ATOM 810 N N . GLY A 1 103 ? -2.814 1.759 4.307 1.00 87.06 103 GLY A N 1
ATOM 811 C CA . GLY A 1 103 ? -1.498 2.237 4.753 1.00 87.06 103 GLY A CA 1
ATOM 812 C C . GLY A 1 103 ? -0.344 1.880 3.813 1.00 87.06 103 GLY A C 1
ATOM 813 O O . GLY A 1 103 ? 0.691 2.542 3.828 1.00 87.06 103 GLY A O 1
ATOM 814 N N . ARG A 1 104 ? -0.503 0.832 3.002 1.00 89.12 104 ARG A N 1
ATOM 815 C CA . ARG A 1 104 ? 0.503 0.354 2.051 1.00 89.12 104 ARG A CA 1
ATOM 816 C C . ARG A 1 104 ? -0.180 -0.377 0.902 1.00 89.12 104 ARG A C 1
ATOM 818 O O . ARG A 1 104 ? -1.236 -0.974 1.081 1.00 89.12 104 ARG A O 1
ATOM 825 N N . THR A 1 105 ? 0.449 -0.345 -0.266 1.00 92.50 105 THR A N 1
ATOM 826 C CA . THR A 1 105 ? 0.086 -1.184 -1.410 1.00 92.50 105 THR A CA 1
ATOM 827 C C . THR A 1 105 ? 1.329 -1.922 -1.890 1.00 92.50 105 THR A C 1
ATOM 829 O O . THR A 1 105 ? 2.428 -1.368 -1.820 1.00 92.50 105 THR A O 1
ATOM 832 N N . ASP A 1 106 ? 1.156 -3.122 -2.431 1.00 92.06 106 ASP A N 1
ATOM 833 C CA . ASP A 1 106 ? 2.181 -3.911 -3.120 1.00 92.06 106 ASP A CA 1
ATOM 834 C C . ASP A 1 106 ? 1.584 -4.396 -4.452 1.00 92.06 106 ASP A C 1
ATOM 836 O O . ASP A 1 106 ? 0.396 -4.704 -4.514 1.00 92.06 106 ASP A O 1
ATOM 840 N N . ALA A 1 107 ? 2.360 -4.401 -5.539 1.00 95.25 107 ALA A N 1
ATOM 841 C CA . ALA A 1 107 ? 1.891 -4.905 -6.835 1.00 95.25 107 ALA A CA 1
ATOM 842 C C . ALA A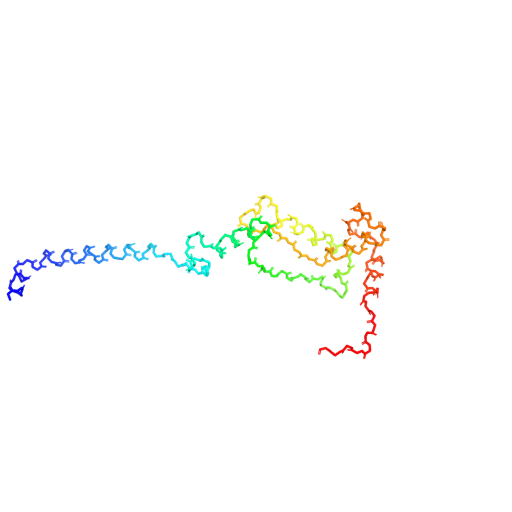 1 107 ? 3.052 -5.339 -7.731 1.00 95.25 107 ALA A C 1
ATOM 844 O O . ALA A 1 107 ? 4.215 -5.026 -7.469 1.00 95.25 107 ALA A O 1
ATOM 845 N N . PHE A 1 108 ? 2.706 -5.994 -8.841 1.00 92.69 108 PHE A N 1
ATOM 846 C CA . PHE A 1 108 ? 3.636 -6.471 -9.867 1.00 92.69 108 PHE A CA 1
ATOM 847 C C . PHE A 1 108 ? 4.604 -5.386 -10.374 1.00 92.69 108 PHE A C 1
ATOM 849 O O . PHE A 1 108 ? 5.780 -5.660 -10.600 1.00 92.69 108 PHE A O 1
ATOM 856 N N . SER A 1 109 ? 4.163 -4.126 -10.439 1.00 95.56 109 SER A N 1
ATOM 857 C CA . SER A 1 109 ? 5.016 -2.987 -10.798 1.00 95.56 109 SER A CA 1
ATOM 858 C C . SER A 1 109 ? 6.245 -2.818 -9.890 1.00 95.56 109 SER A C 1
ATOM 860 O O . SER A 1 109 ? 7.277 -2.345 -10.358 1.00 95.56 109 SER A O 1
ATOM 862 N N . ASN A 1 110 ? 6.198 -3.229 -8.614 1.00 95.75 110 ASN A N 1
ATOM 863 C CA . ASN A 1 110 ? 7.378 -3.213 -7.740 1.00 95.75 110 ASN A CA 1
ATOM 864 C C . ASN A 1 110 ? 8.453 -4.194 -8.203 1.00 95.75 110 ASN A C 1
ATOM 866 O O . ASN A 1 110 ? 9.629 -3.861 -8.107 1.00 95.75 110 ASN A O 1
ATOM 870 N N . ILE A 1 111 ? 8.057 -5.368 -8.701 1.00 94.75 111 ILE A N 1
ATOM 871 C CA . ILE A 1 111 ? 8.988 -6.389 -9.194 1.00 94.75 111 ILE A CA 1
ATOM 872 C C . ILE A 1 111 ? 9.727 -5.840 -10.414 1.00 94.75 111 ILE A C 1
ATOM 874 O O . ILE A 1 111 ? 10.954 -5.849 -10.435 1.00 94.75 111 ILE A O 1
ATOM 878 N N . ILE A 1 112 ? 8.992 -5.251 -11.362 1.00 96.12 112 ILE A N 1
ATOM 879 C CA . ILE A 1 112 ? 9.578 -4.631 -12.557 1.00 96.12 112 ILE A CA 1
ATOM 880 C C . ILE A 1 112 ? 10.530 -3.482 -12.191 1.00 96.12 112 ILE A C 1
ATOM 882 O O . ILE A 1 112 ? 11.635 -3.418 -12.719 1.00 96.12 112 ILE A O 1
ATOM 886 N N . LYS A 1 113 ? 10.158 -2.607 -11.243 1.00 96.75 113 LYS A N 1
ATOM 887 C CA . LYS A 1 113 ? 11.045 -1.533 -10.748 1.00 96.75 113 LYS A CA 1
ATOM 888 C C . LYS A 1 113 ? 12.320 -2.076 -10.099 1.00 96.75 113 LYS A C 1
ATOM 890 O O . LYS A 1 113 ? 13.393 -1.514 -10.298 1.00 96.75 113 LYS A O 1
ATOM 895 N N . THR A 1 114 ? 12.213 -3.157 -9.326 1.00 96.44 114 THR A N 1
ATOM 896 C CA . THR A 1 114 ? 13.374 -3.816 -8.711 1.00 96.44 114 THR A CA 1
ATOM 897 C C . THR A 1 114 ? 14.286 -4.435 -9.770 1.00 96.44 114 THR A C 1
ATOM 899 O O . THR A 1 114 ? 15.496 -4.252 -9.691 1.00 96.44 114 THR A O 1
ATOM 902 N N . MET A 1 115 ? 13.726 -5.113 -10.777 1.00 95.62 115 MET A N 1
ATOM 903 C CA . MET A 1 115 ? 14.495 -5.650 -11.906 1.00 95.62 115 MET A CA 1
ATOM 904 C C . MET A 1 115 ? 15.200 -4.531 -12.675 1.00 95.62 115 MET A C 1
ATOM 906 O O . MET A 1 115 ? 16.394 -4.632 -12.935 1.00 95.62 115 MET A O 1
ATOM 910 N N . HIS A 1 116 ? 14.500 -3.430 -12.958 1.00 96.75 116 HIS A N 1
ATOM 911 C CA . HIS A 1 116 ? 15.076 -2.278 -13.647 1.00 96.75 116 HIS A CA 1
ATOM 912 C C . HIS A 1 116 ? 16.259 -1.681 -12.877 1.00 96.75 116 HIS A C 1
ATOM 914 O O . HIS A 1 116 ? 17.313 -1.437 -13.459 1.00 96.75 116 HIS A O 1
ATOM 920 N N . MET A 1 117 ? 16.125 -1.510 -11.561 1.00 97.19 117 MET A N 1
ATOM 921 C CA . MET A 1 117 ? 17.218 -1.062 -10.698 1.00 97.19 117 MET A CA 1
ATOM 922 C C . MET A 1 117 ? 18.407 -2.034 -10.732 1.00 97.19 117 MET A C 1
ATOM 924 O O . MET A 1 117 ? 19.538 -1.603 -10.949 1.00 97.19 117 MET A O 1
ATOM 928 N N . ALA A 1 118 ? 18.153 -3.338 -10.593 1.00 95.44 118 ALA A N 1
ATOM 929 C CA . ALA A 1 118 ? 19.196 -4.364 -10.607 1.00 95.44 118 ALA A CA 1
ATOM 930 C C . ALA A 1 118 ? 19.951 -4.414 -11.949 1.00 95.44 118 ALA A C 1
ATOM 932 O O . ALA A 1 118 ? 21.178 -4.483 -11.978 1.00 95.44 118 ALA A O 1
ATOM 933 N N . MET A 1 119 ? 19.234 -4.297 -13.071 1.00 95.00 119 MET A N 1
ATOM 934 C CA . MET A 1 119 ? 19.823 -4.253 -14.417 1.00 95.00 119 MET A CA 1
ATOM 935 C C . MET A 1 119 ? 20.622 -2.969 -14.686 1.00 95.00 119 MET A C 1
ATOM 937 O O . MET A 1 119 ? 21.427 -2.923 -15.613 1.00 95.00 119 MET A O 1
ATOM 941 N N . ASN A 1 120 ? 20.449 -1.941 -13.852 1.00 95.88 120 ASN A N 1
ATOM 942 C CA . ASN A 1 120 ? 21.163 -0.671 -13.930 1.00 95.88 120 ASN A CA 1
ATOM 943 C C . ASN A 1 120 ? 22.163 -0.498 -12.774 1.00 95.88 120 ASN A C 1
ATOM 945 O O . ASN A 1 120 ? 22.297 0.589 -12.215 1.00 95.88 120 ASN A O 1
ATOM 949 N N . ASN A 1 121 ? 22.908 -1.561 -12.442 1.00 96.50 121 ASN A N 1
ATOM 950 C CA . ASN A 1 121 ? 23.962 -1.557 -11.415 1.00 96.50 121 ASN A CA 1
ATOM 951 C C . ASN A 1 121 ? 23.467 -1.141 -10.018 1.00 96.50 121 ASN A C 1
ATOM 953 O O . ASN A 1 121 ? 24.172 -0.429 -9.301 1.00 96.50 121 ASN A O 1
ATOM 957 N N . ASP A 1 122 ? 22.250 -1.550 -9.655 1.00 96.50 122 ASP A N 1
ATOM 958 C CA . ASP A 1 122 ? 21.602 -1.210 -8.384 1.00 96.50 122 ASP A CA 1
ATOM 959 C C . ASP A 1 122 ? 21.472 0.309 -8.131 1.00 96.50 122 ASP A C 1
ATOM 961 O O . ASP A 1 122 ? 21.404 0.761 -6.983 1.00 96.50 122 ASP A O 1
ATOM 965 N N . ASP A 1 123 ? 21.421 1.131 -9.189 1.00 97.00 123 ASP A N 1
ATOM 966 C CA . ASP A 1 123 ? 21.199 2.572 -9.042 1.00 97.00 123 ASP A CA 1
ATOM 967 C C . ASP A 1 123 ? 19.760 2.841 -8.582 1.00 97.00 123 ASP A C 1
ATOM 969 O O . ASP A 1 123 ? 18.802 2.661 -9.335 1.00 97.00 123 ASP A O 1
ATOM 973 N N . CYS A 1 124 ? 19.596 3.354 -7.359 1.00 94.81 124 CYS A N 1
ATOM 974 C CA . CYS A 1 124 ? 18.299 3.736 -6.795 1.00 94.81 124 CYS A CA 1
ATOM 975 C C . CYS A 1 124 ? 17.489 4.690 -7.692 1.00 94.81 124 CYS A C 1
ATOM 977 O O . CYS A 1 124 ? 16.261 4.727 -7.589 1.00 94.81 124 CYS A O 1
ATOM 979 N N . LYS A 1 125 ? 18.136 5.468 -8.573 1.00 95.56 125 LYS A N 1
ATOM 980 C CA . LYS A 1 125 ? 17.444 6.318 -9.560 1.00 95.56 125 LYS A CA 1
ATOM 981 C C . LYS A 1 125 ? 16.683 5.507 -10.611 1.00 95.56 125 LYS A C 1
ATOM 983 O O . LYS A 1 125 ? 15.724 6.019 -11.181 1.00 95.56 125 LYS A O 1
ATOM 988 N N . CYS A 1 126 ? 17.079 4.257 -10.830 1.00 95.62 126 CYS A N 1
ATOM 989 C CA . CYS A 1 126 ? 16.448 3.310 -11.743 1.00 95.62 126 CYS A CA 1
ATOM 990 C C . CYS A 1 126 ? 15.346 2.472 -11.075 1.00 95.62 126 CYS A C 1
ATOM 992 O O . CYS A 1 126 ? 14.792 1.585 -11.720 1.00 95.62 126 CYS A O 1
ATOM 994 N N . TYR A 1 127 ? 14.949 2.770 -9.828 1.00 96.88 127 TYR A N 1
ATOM 995 C CA . TYR A 1 127 ? 13.723 2.220 -9.229 1.00 96.88 127 TYR A CA 1
ATOM 996 C C . TYR A 1 127 ? 12.466 2.862 -9.851 1.00 96.88 127 TYR A C 1
ATOM 998 O O . TYR A 1 127 ? 11.693 3.577 -9.210 1.00 96.88 127 TYR A O 1
ATOM 1006 N N . ALA A 1 128 ? 12.278 2.632 -11.145 1.00 96.31 128 ALA A N 1
ATOM 1007 C CA . ALA A 1 128 ? 11.235 3.210 -11.980 1.00 96.31 128 ALA A CA 1
ATOM 1008 C C . ALA A 1 128 ? 10.765 2.180 -13.011 1.00 96.31 128 ALA A C 1
ATOM 1010 O O . ALA A 1 128 ? 11.460 1.204 -13.278 1.00 96.31 128 ALA A O 1
ATOM 1011 N N . ILE A 1 129 ? 9.567 2.366 -13.562 1.00 96.94 129 ILE A N 1
ATOM 1012 C CA . ILE A 1 129 ? 9.077 1.504 -14.643 1.00 96.94 129 ILE A CA 1
ATOM 1013 C C . ILE A 1 129 ? 9.848 1.877 -15.919 1.00 96.94 129 ILE A C 1
ATOM 1015 O O . ILE A 1 129 ? 9.845 3.065 -16.255 1.00 96.94 129 ILE A O 1
ATOM 1019 N N . PRO A 1 130 ? 10.481 0.918 -16.622 1.00 95.50 130 PRO A N 1
ATOM 1020 C CA . PRO A 1 130 ? 11.111 1.183 -17.912 1.00 95.50 130 PRO A CA 1
ATOM 1021 C C . PRO A 1 130 ? 10.108 1.747 -18.920 1.00 95.50 130 PRO A C 1
ATOM 1023 O O . PRO A 1 130 ? 8.956 1.314 -18.979 1.00 95.50 130 PRO A O 1
ATOM 1026 N N . ASP A 1 131 ? 10.542 2.699 -19.743 1.00 93.75 131 ASP A N 1
ATOM 1027 C CA . ASP A 1 131 ? 9.704 3.230 -20.825 1.00 93.75 131 ASP A CA 1
ATOM 1028 C C . ASP A 1 131 ? 9.599 2.259 -22.009 1.00 93.75 131 ASP A C 1
ATOM 1030 O O . ASP A 1 131 ? 8.612 2.281 -22.745 1.00 93.75 131 ASP A O 1
ATOM 1034 N N . SER A 1 132 ? 10.611 1.407 -22.182 1.00 93.62 132 SER A N 1
ATOM 1035 C CA . SER A 1 132 ? 10.702 0.400 -23.235 1.00 93.62 132 SER A CA 1
ATOM 1036 C C . SER A 1 132 ? 9.929 -0.864 -22.835 1.00 93.62 132 SER A C 1
ATOM 1038 O O . SER A 1 132 ? 10.247 -1.479 -21.816 1.00 93.62 132 SER A O 1
ATOM 1040 N N . PRO A 1 133 ? 8.929 -1.297 -23.628 1.00 91.75 133 PRO A N 1
ATOM 1041 C CA . PRO A 1 133 ? 8.266 -2.582 -23.415 1.00 91.75 133 PRO A CA 1
ATOM 1042 C C . PRO A 1 133 ? 9.230 -3.768 -23.516 1.00 91.75 133 PRO A C 1
ATOM 1044 O O . PRO A 1 133 ? 9.034 -4.763 -22.825 1.00 91.75 133 PRO A O 1
ATOM 1047 N N . THR A 1 134 ? 10.265 -3.658 -24.355 1.00 93.25 134 THR A N 1
ATOM 1048 C CA . THR A 1 134 ? 11.271 -4.708 -24.543 1.00 93.25 134 THR A CA 1
ATOM 1049 C C . THR A 1 134 ? 12.026 -4.977 -23.251 1.00 93.25 134 THR A C 1
ATOM 1051 O O . THR A 1 134 ? 12.141 -6.127 -22.861 1.00 93.25 134 THR A O 1
ATOM 1054 N N . ASP A 1 135 ? 12.423 -3.931 -22.522 1.00 94.31 135 ASP A N 1
ATOM 1055 C CA . ASP A 1 135 ? 13.160 -4.081 -21.264 1.00 94.31 135 ASP A CA 1
ATOM 1056 C C . ASP A 1 135 ? 12.344 -4.896 -20.250 1.00 94.31 135 ASP A C 1
ATOM 1058 O O . ASP A 1 135 ? 12.870 -5.765 -19.566 1.00 94.31 135 ASP A O 1
ATOM 1062 N N . ILE A 1 136 ? 11.029 -4.658 -20.184 1.00 94.19 136 ILE A N 1
ATOM 1063 C CA . ILE A 1 136 ? 10.129 -5.402 -19.294 1.00 94.19 136 ILE A CA 1
ATOM 1064 C C . ILE A 1 136 ? 10.050 -6.876 -19.703 1.00 94.19 136 ILE A C 1
ATOM 1066 O O . ILE A 1 136 ? 10.040 -7.747 -18.835 1.00 94.19 136 ILE A O 1
ATOM 1070 N N . VAL A 1 137 ? 9.976 -7.162 -21.005 1.00 92.44 137 VAL A N 1
ATOM 1071 C CA . VAL A 1 137 ? 9.966 -8.536 -21.523 1.00 92.44 137 VAL A CA 1
ATOM 1072 C C . VAL A 1 137 ? 11.285 -9.234 -21.200 1.00 92.44 137 VAL A C 1
ATOM 1074 O O . VAL A 1 137 ? 11.250 -10.298 -20.587 1.00 92.44 137 VAL A O 1
ATOM 1077 N N . ASP A 1 138 ? 12.420 -8.601 -21.493 1.00 91.69 138 ASP A N 1
ATOM 1078 C CA . ASP A 1 138 ? 13.760 -9.134 -21.226 1.00 91.69 138 ASP A CA 1
ATOM 1079 C C . ASP A 1 138 ? 13.944 -9.457 -19.734 1.00 91.69 138 ASP A C 1
ATOM 1081 O O . ASP A 1 138 ? 14.476 -10.506 -19.371 1.00 91.69 138 ASP A O 1
ATOM 1085 N N . TYR A 1 139 ? 13.450 -8.594 -18.838 1.00 92.69 139 TYR A N 1
ATOM 1086 C CA . TYR A 1 139 ? 13.519 -8.846 -17.395 1.00 92.69 139 TYR A CA 1
ATOM 1087 C C . TYR A 1 139 ? 12.728 -10.085 -16.977 1.00 92.69 139 TYR A C 1
ATOM 1089 O O . TYR A 1 139 ? 13.143 -10.801 -16.064 1.00 92.69 139 TYR A O 1
ATOM 1097 N N . LEU A 1 140 ? 11.591 -10.342 -17.624 1.00 90.31 140 LEU A N 1
ATOM 1098 C CA . LEU A 1 140 ? 10.760 -11.508 -17.342 1.00 90.31 140 LEU A CA 1
ATOM 1099 C C . LEU A 1 140 ? 11.338 -12.784 -17.957 1.00 90.31 140 LEU A C 1
ATOM 1101 O O . LEU A 1 140 ? 11.213 -13.839 -17.342 1.00 90.31 140 LEU A O 1
ATOM 1105 N N . GLU A 1 141 ? 12.004 -12.703 -19.109 1.00 88.31 141 GLU A N 1
ATOM 1106 C CA . GLU A 1 141 ? 12.660 -13.853 -19.747 1.00 88.31 141 GLU A CA 1
ATOM 1107 C C . GLU A 1 141 ? 13.757 -14.462 -18.870 1.00 88.31 141 GLU A C 1
ATOM 1109 O O . GLU A 1 141 ? 13.877 -15.683 -18.806 1.00 88.31 141 GLU A O 1
ATOM 1114 N N . ILE A 1 142 ? 14.490 -13.640 -18.110 1.00 84.75 142 ILE A N 1
ATOM 1115 C CA . ILE A 1 142 ? 15.504 -14.114 -17.150 1.00 84.75 142 ILE A CA 1
ATOM 1116 C C . ILE A 1 142 ? 14.904 -15.093 -16.121 1.00 84.75 142 ILE A C 1
ATOM 1118 O O . ILE A 1 142 ? 15.600 -15.984 -15.636 1.00 84.75 142 ILE A O 1
ATOM 1122 N N . TYR A 1 143 ? 13.616 -14.945 -15.801 1.00 74.38 143 TYR A N 1
ATOM 1123 C CA . TYR A 1 143 ? 12.890 -15.791 -14.850 1.00 74.38 143 TYR A CA 1
ATOM 1124 C C . TYR A 1 143 ? 11.940 -16.794 -15.512 1.00 74.38 143 TYR A C 1
ATOM 1126 O O . TYR A 1 143 ? 11.465 -17.706 -14.845 1.00 74.38 143 TYR A O 1
ATOM 1134 N N . GLY A 1 144 ? 11.651 -16.632 -16.802 1.00 69.38 144 GLY A N 1
ATOM 1135 C CA . GLY A 1 144 ? 10.702 -17.450 -17.556 1.00 69.38 144 GLY A CA 1
ATOM 1136 C C . GLY A 1 144 ? 11.296 -18.731 -18.137 1.00 69.38 144 GLY A C 1
ATOM 1137 O O . GLY A 1 144 ? 10.710 -19.279 -19.066 1.00 69.38 144 GLY A O 1
ATOM 1138 N N . GLY A 1 145 ? 12.457 -19.177 -17.646 1.00 62.41 145 GLY A N 1
ATOM 1139 C CA . GLY A 1 145 ? 13.102 -20.399 -18.119 1.00 62.41 145 GLY A CA 1
ATOM 1140 C C . GLY A 1 145 ? 12.149 -21.597 -18.093 1.00 62.41 145 GLY A C 1
ATOM 1141 O O . GLY A 1 145 ? 11.353 -21.749 -17.167 1.00 62.41 145 GLY A O 1
ATOM 1142 N N . GLU A 1 146 ? 12.225 -22.443 -19.123 1.00 60.41 146 GLU A N 1
ATOM 1143 C CA . GLU A 1 146 ? 11.523 -23.727 -19.152 1.00 60.41 146 GLU A CA 1
ATOM 1144 C C . GLU A 1 146 ? 12.119 -24.644 -18.075 1.00 60.41 146 GLU A C 1
ATOM 1146 O O . GLU A 1 146 ? 13.121 -25.325 -18.301 1.00 60.41 146 GLU A O 1
ATOM 1151 N N . ASP A 1 147 ? 11.509 -24.665 -16.892 1.00 60.38 147 ASP A N 1
ATOM 1152 C CA . ASP A 1 147 ? 11.753 -25.730 -15.926 1.00 60.38 147 ASP A CA 1
ATOM 1153 C C . ASP A 1 147 ? 11.165 -27.026 -16.500 1.00 60.38 147 ASP A C 1
ATOM 1155 O O . ASP A 1 147 ? 9.951 -27.236 -16.517 1.00 60.38 147 ASP A O 1
ATOM 1159 N N . ALA A 1 148 ? 12.041 -27.920 -16.966 1.00 59.06 148 ALA A N 1
ATOM 1160 C CA . ALA A 1 148 ? 11.676 -29.279 -17.381 1.00 59.06 148 ALA A CA 1
ATOM 1161 C C . ALA A 1 148 ? 11.037 -30.104 -16.239 1.00 59.06 148 ALA A C 1
ATOM 1163 O O . ALA A 1 148 ? 10.408 -31.128 -16.506 1.00 59.06 148 ALA A O 1
ATOM 1164 N N . ASP A 1 149 ? 11.163 -29.618 -15.000 1.00 61.50 149 ASP A N 1
ATOM 1165 C CA . ASP A 1 149 ? 10.639 -30.206 -13.769 1.00 61.50 149 ASP A CA 1
ATOM 1166 C C . ASP A 1 149 ? 9.495 -29.369 -13.158 1.00 61.50 149 ASP A C 1
ATOM 1168 O O . ASP A 1 149 ? 9.248 -29.462 -11.960 1.00 61.50 149 ASP A O 1
ATOM 1172 N N . SER A 1 150 ? 8.791 -28.543 -13.947 1.00 53.50 150 SER A N 1
ATOM 1173 C CA . SER A 1 150 ? 7.597 -27.822 -13.479 1.00 53.50 150 SER A CA 1
ATOM 1174 C C . SER A 1 150 ? 6.453 -28.808 -13.185 1.00 53.50 150 SER A C 1
ATOM 1176 O O . SER A 1 150 ? 5.588 -29.075 -14.024 1.00 53.50 150 SER A O 1
ATOM 1178 N N . ASP A 1 151 ? 6.464 -29.392 -11.989 1.00 55.03 151 ASP A N 1
ATOM 1179 C CA . ASP A 1 151 ? 5.342 -30.110 -11.401 1.00 55.03 151 ASP A CA 1
ATOM 1180 C C . ASP A 1 151 ? 4.378 -29.090 -10.786 1.00 55.03 151 ASP A C 1
ATOM 1182 O O . ASP A 1 151 ? 4.503 -28.677 -9.638 1.00 55.03 151 ASP A O 1
ATOM 1186 N N . GLY A 1 152 ? 3.442 -28.612 -11.609 1.00 52.44 152 GLY A N 1
ATOM 1187 C CA . GLY A 1 152 ? 2.389 -27.690 -11.164 1.00 52.44 152 GLY A CA 1
ATOM 1188 C C . GLY A 1 152 ? 1.678 -28.110 -9.877 1.00 52.44 152 GLY A C 1
ATOM 1189 O O . GLY A 1 152 ? 1.501 -29.330 -9.647 1.00 52.44 152 GLY A O 1
#

Foldseek 3Di:
DVVVVCVVPVVVVVVVVVVVVVVVVVVVVVDDDDPDPLVVDDPPDPSVVVQVCCCVPVQHPDDDDDDDDCPDPPSCLALVVLVVVVVVQCVCCPPVNVVNSGGDDDDPSQVQLCLQCVVVVVPPVSSHHDNDSVSSVVSVVVVPDPPPPPPD

Radius of gyration: 29.87 Å; chains: 1; bounding box: 76×43×76 Å